Protein AF-M3BTU7-F1 (afdb_monomer)

pLDDT: mean 93.16, std 9.3, range [49.34, 98.56]

Secondary structure (DSSP, 8-state):
-PPPTT--EEEE-EEES-HHHHHHHHHHS---TTSTT--HHHHHHHHHHHHHHH-SSEEEE---HHHHHHHHHHHHHHHHHTTSSSS-S---TTS-EEEETTTTEEEE-

Structure (mmCIF, N/CA/C/O backbone):
data_AF-M3BTU7-F1
#
_entry.id   AF-M3BTU7-F1
#
loop_
_atom_site.group_PDB
_atom_site.id
_atom_site.type_symbol
_atom_site.label_atom_id
_atom_site.label_alt_id
_atom_site.label_comp_id
_atom_site.label_asym_id
_atom_site.label_entity_id
_atom_site.label_seq_id
_atom_site.pdbx_PDB_ins_code
_atom_site.Cartn_x
_atom_site.Cartn_y
_atom_site.Cartn_z
_atom_site.occupancy
_atom_site.B_iso_or_equiv
_atom_site.auth_seq_id
_atom_site.auth_comp_id
_atom_site.auth_asym_id
_atom_site.auth_atom_id
_atom_site.pdbx_PDB_model_num
ATOM 1 N N . MET A 1 1 ? 18.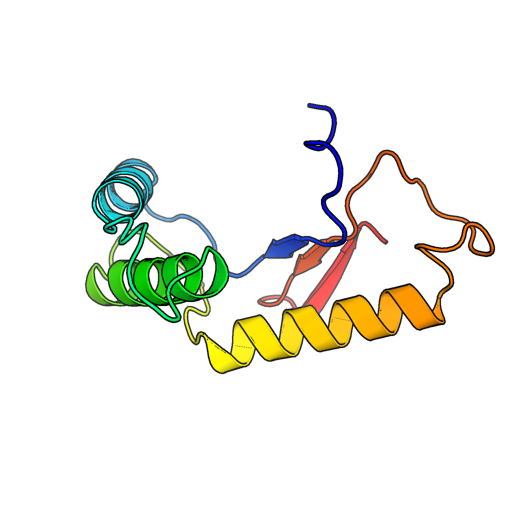481 1.114 4.951 1.00 49.34 1 MET A N 1
ATOM 2 C CA . MET A 1 1 ? 17.814 -0.165 5.279 1.00 49.34 1 MET A CA 1
ATOM 3 C C . MET A 1 1 ? 17.785 -1.006 4.019 1.00 49.34 1 MET A C 1
ATOM 5 O O . MET A 1 1 ? 17.234 -0.538 3.031 1.00 49.34 1 MET A O 1
ATOM 9 N N . ALA A 1 2 ? 18.411 -2.182 4.031 1.00 54.38 2 ALA A N 1
ATOM 10 C CA . ALA A 1 2 ? 18.229 -3.154 2.955 1.00 54.38 2 ALA A CA 1
ATOM 11 C C . ALA A 1 2 ? 16.772 -3.667 2.973 1.00 54.38 2 ALA A C 1
ATOM 13 O O . ALA A 1 2 ? 16.175 -3.710 4.055 1.00 54.38 2 ALA A O 1
ATOM 14 N N . PRO A 1 3 ? 16.172 -4.019 1.824 1.00 56.28 3 PRO A N 1
ATOM 15 C CA . PRO A 1 3 ? 14.855 -4.649 1.796 1.00 56.28 3 PRO A CA 1
ATOM 16 C C . PRO A 1 3 ? 14.848 -5.917 2.661 1.00 56.28 3 PRO A C 1
ATOM 18 O O . PRO A 1 3 ? 15.813 -6.680 2.640 1.00 56.28 3 PRO A O 1
ATOM 21 N N . THR A 1 4 ? 13.767 -6.177 3.403 1.00 56.50 4 THR A N 1
ATOM 22 C CA . THR A 1 4 ? 13.542 -7.515 3.973 1.00 56.50 4 THR A CA 1
ATOM 23 C C . THR A 1 4 ? 13.515 -8.519 2.825 1.00 56.50 4 THR A C 1
ATOM 25 O O . THR A 1 4 ? 12.883 -8.249 1.801 1.00 56.50 4 THR A O 1
ATOM 28 N N . ALA A 1 5 ? 14.230 -9.636 2.966 1.00 54.94 5 ALA A N 1
ATOM 29 C CA . ALA A 1 5 ? 14.402 -10.612 1.896 1.00 54.94 5 ALA A CA 1
ATOM 30 C C . ALA A 1 5 ? 13.044 -10.977 1.252 1.00 54.94 5 ALA A C 1
ATOM 32 O O . ALA A 1 5 ? 12.123 -11.398 1.946 1.00 54.94 5 ALA A O 1
ATOM 33 N N . MET A 1 6 ? 12.943 -10.798 -0.073 1.00 77.50 6 MET A N 1
ATOM 34 C CA . MET A 1 6 ? 11.818 -11.180 -0.953 1.00 77.50 6 MET A CA 1
ATOM 35 C C . MET A 1 6 ? 10.583 -10.257 -1.069 1.00 77.50 6 MET A C 1
ATOM 37 O O . MET A 1 6 ? 9.501 -10.729 -1.416 1.00 77.50 6 MET A O 1
ATOM 41 N N . VAL A 1 7 ? 10.699 -8.938 -0.874 1.00 89.38 7 VAL A N 1
ATOM 42 C CA . VAL A 1 7 ? 9.612 -8.021 -1.297 1.00 89.38 7 VAL A CA 1
ATOM 43 C C . VAL A 1 7 ? 9.644 -7.820 -2.819 1.00 89.38 7 VAL A C 1
ATOM 45 O O . VAL A 1 7 ? 10.578 -7.210 -3.334 1.00 89.38 7 VAL A O 1
ATOM 48 N N . LEU A 1 8 ? 8.613 -8.288 -3.534 1.00 92.69 8 LEU A N 1
ATOM 49 C CA . LEU A 1 8 ? 8.505 -8.125 -4.995 1.00 92.69 8 LEU A CA 1
ATOM 50 C C . LEU A 1 8 ? 8.192 -6.680 -5.404 1.00 92.69 8 LEU A C 1
ATOM 52 O O . LEU A 1 8 ? 8.868 -6.108 -6.258 1.00 92.69 8 LEU A O 1
ATOM 56 N N . VAL A 1 9 ? 7.163 -6.095 -4.788 1.00 95.75 9 VAL A N 1
ATOM 57 C CA . VAL A 1 9 ? 6.704 -4.726 -5.046 1.00 95.75 9 VAL A CA 1
ATOM 58 C C . VAL A 1 9 ? 6.206 -4.071 -3.759 1.00 95.75 9 VAL A C 1
ATOM 60 O O . VAL A 1 9 ? 5.869 -4.748 -2.786 1.00 95.75 9 VAL A O 1
ATOM 63 N N . ARG A 1 10 ? 6.117 -2.744 -3.768 1.00 97.00 10 ARG A N 1
ATOM 64 C CA . ARG A 1 10 ? 5.518 -1.918 -2.722 1.00 97.00 10 ARG A CA 1
ATOM 65 C C . ARG A 1 10 ? 4.424 -1.052 -3.331 1.00 97.00 10 ARG A C 1
ATOM 67 O O . ARG A 1 10 ? 4.656 -0.394 -4.339 1.00 97.00 10 ARG A O 1
ATOM 74 N N . ILE A 1 11 ? 3.271 -1.000 -2.675 1.00 97.94 11 ILE A N 1
ATOM 75 C CA . ILE A 1 11 ? 2.167 -0.114 -3.050 1.00 97.94 11 ILE A CA 1
ATOM 76 C C . ILE A 1 11 ? 1.990 0.923 -1.944 1.00 97.94 11 ILE A C 1
ATOM 78 O O . ILE A 1 11 ? 1.810 0.566 -0.779 1.00 97.94 11 ILE A O 1
ATOM 82 N N . ILE A 1 12 ? 2.073 2.205 -2.289 1.00 98.06 12 ILE A N 1
ATOM 83 C CA . ILE A 1 12 ? 1.701 3.293 -1.381 1.00 98.06 12 ILE A CA 1
ATOM 84 C C . ILE A 1 12 ? 0.195 3.467 -1.484 1.00 98.06 12 ILE A C 1
ATOM 86 O O . ILE A 1 12 ? -0.308 3.782 -2.559 1.00 98.06 12 ILE A O 1
ATOM 90 N N . VAL A 1 13 ? -0.494 3.276 -0.359 1.00 97.62 13 VAL A N 1
ATOM 91 C CA . VAL A 1 13 ? -1.962 3.327 -0.271 1.00 97.62 13 VAL A CA 1
ATOM 92 C C . VAL A 1 13 ? -2.486 4.545 0.489 1.00 97.62 13 VAL A C 1
ATOM 94 O O . VAL A 1 13 ? -3.673 4.842 0.461 1.00 97.62 13 VAL A O 1
ATOM 97 N N . GLY A 1 14 ? -1.615 5.277 1.186 1.00 96.44 14 GLY A N 1
ATOM 98 C CA . GLY A 1 14 ? -2.037 6.384 2.033 1.00 96.44 14 GLY A CA 1
ATOM 99 C C . GLY A 1 14 ? -0.884 7.162 2.645 1.00 96.44 14 GLY A C 1
ATOM 100 O O . GLY A 1 14 ? 0.232 6.657 2.777 1.00 96.44 14 GLY A O 1
ATOM 101 N N . LYS A 1 15 ? -1.170 8.400 3.048 1.00 96.88 15 LYS A N 1
ATOM 102 C CA . LYS A 1 15 ? -0.294 9.205 3.904 1.00 96.88 15 LYS A CA 1
ATOM 103 C C . LYS A 1 15 ? -0.699 9.015 5.365 1.00 96.88 15 LYS A C 1
ATOM 105 O O . LYS A 1 15 ? -1.882 8.954 5.696 1.00 96.88 15 LY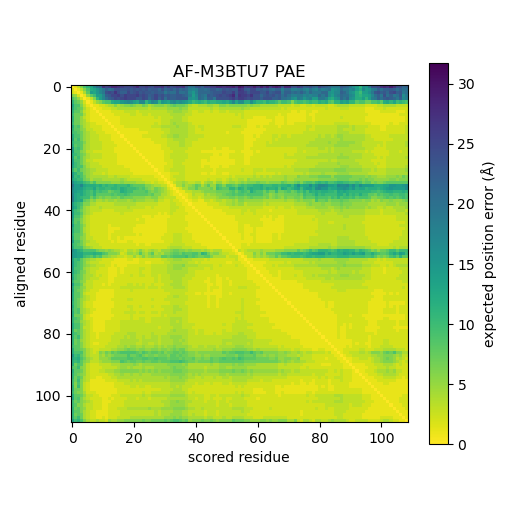S A O 1
ATOM 110 N N . VAL A 1 16 ? 0.288 8.942 6.250 1.00 97.31 16 VAL A N 1
ATOM 111 C CA . VAL A 1 16 ? 0.051 8.812 7.692 1.00 97.31 16 VAL A CA 1
ATOM 112 C C . VAL A 1 16 ? -0.248 10.191 8.269 1.00 97.31 16 VAL A C 1
ATOM 114 O O . VAL A 1 16 ? 0.603 11.073 8.206 1.00 97.31 16 VAL A O 1
ATOM 117 N N . ALA A 1 17 ? -1.436 10.368 8.847 1.00 97.62 17 ALA A N 1
ATOM 118 C CA . ALA A 1 17 ? -1.802 11.598 9.553 1.00 97.62 17 ALA A CA 1
ATOM 119 C C . ALA A 1 17 ? -1.465 11.519 11.048 1.00 97.62 17 ALA A C 1
ATOM 121 O O . ALA A 1 17 ? -1.097 12.517 11.662 1.00 97.62 17 ALA A O 1
ATOM 122 N N . ASN A 1 18 ? -1.564 10.327 11.648 1.00 97.94 18 ASN A N 1
ATOM 123 C CA . ASN A 1 18 ? -1.239 10.112 13.054 1.00 97.94 18 ASN A CA 1
ATOM 124 C C . ASN A 1 18 ? -0.576 8.744 13.266 1.00 97.94 18 ASN A C 1
ATOM 126 O O . ASN A 1 18 ? -1.243 7.708 13.311 1.00 97.94 18 ASN A O 1
ATOM 130 N N . ALA A 1 19 ? 0.748 8.749 13.439 1.00 97.31 19 ALA A N 1
ATOM 131 C CA . ALA A 1 19 ? 1.544 7.530 13.583 1.00 97.31 19 ALA A CA 1
ATOM 132 C C . ALA A 1 19 ? 1.190 6.721 14.842 1.00 97.31 19 ALA A C 1
ATOM 134 O O . ALA A 1 19 ? 1.168 5.492 14.798 1.00 97.31 19 ALA A O 1
ATOM 135 N N . THR A 1 20 ? 0.864 7.381 15.956 1.00 97.31 20 THR A N 1
ATOM 136 C CA . THR A 1 20 ? 0.466 6.701 17.200 1.00 97.31 20 THR A CA 1
ATOM 137 C C . THR A 1 20 ? -0.833 5.923 17.008 1.00 97.31 20 THR A C 1
ATOM 139 O O . THR A 1 20 ? -0.917 4.756 17.389 1.00 97.31 20 THR A O 1
ATOM 142 N N . ARG A 1 21 ? -1.831 6.533 16.359 1.00 96.75 21 ARG A N 1
ATOM 143 C CA . ARG A 1 21 ? -3.114 5.882 16.049 1.00 96.75 21 ARG A CA 1
ATOM 144 C C . ARG A 1 21 ? -2.966 4.769 15.022 1.00 96.75 21 ARG A C 1
ATOM 146 O O . ARG A 1 21 ? -3.563 3.711 15.209 1.00 96.75 21 ARG A O 1
ATOM 153 N N . LEU A 1 22 ? -2.152 4.982 13.987 1.00 97.75 22 LEU A N 1
ATOM 154 C CA . LEU A 1 22 ? -1.806 3.945 13.014 1.00 97.75 22 LEU A CA 1
ATOM 155 C C . LEU A 1 22 ? -1.223 2.724 13.732 1.00 97.75 22 LEU A C 1
ATOM 157 O O . LEU A 1 22 ? -1.762 1.627 13.626 1.00 97.75 22 LEU A O 1
ATOM 161 N N . ASN A 1 23 ? -0.178 2.932 14.534 1.00 97.62 23 ASN A N 1
ATOM 162 C CA . ASN A 1 23 ? 0.487 1.863 15.272 1.00 97.62 23 ASN A CA 1
ATOM 163 C C . ASN A 1 23 ? -0.458 1.150 16.241 1.00 97.62 23 ASN A C 1
ATOM 165 O O . ASN A 1 23 ? -0.452 -0.075 16.303 1.00 97.62 23 ASN A O 1
ATOM 169 N N . SER A 1 24 ? -1.278 1.898 16.983 1.00 97.44 24 SER A N 1
ATOM 170 C CA . SER A 1 24 ? -2.269 1.325 17.897 1.00 97.44 24 SER A CA 1
ATOM 171 C C . SER A 1 24 ? -3.294 0.459 17.156 1.00 97.44 24 SER A C 1
ATOM 173 O O . SER A 1 24 ? -3.568 -0.659 17.591 1.00 97.44 24 SER A O 1
ATOM 175 N N . THR A 1 25 ? -3.796 0.922 16.008 1.00 97.50 25 THR A N 1
ATOM 176 C CA . THR A 1 25 ? -4.788 0.193 15.201 1.00 97.50 25 THR A CA 1
ATOM 177 C C . THR A 1 25 ? -4.191 -1.082 14.604 1.00 97.50 25 THR A C 1
ATOM 179 O O . THR A 1 25 ? -4.760 -2.162 14.761 1.00 97.50 25 THR A O 1
ATOM 182 N N . LEU A 1 26 ? -3.003 -0.991 13.995 1.00 96.75 26 LEU A N 1
ATOM 183 C CA . LEU A 1 26 ? -2.320 -2.148 13.407 1.00 96.75 26 LEU A CA 1
ATOM 184 C C . LEU A 1 26 ? -1.981 -3.205 14.465 1.00 96.75 26 LEU A C 1
ATOM 186 O O . LEU A 1 26 ? -2.241 -4.385 14.259 1.00 96.75 26 LEU A O 1
ATOM 190 N N . ARG A 1 27 ? -1.463 -2.793 15.630 1.00 97.19 27 ARG A N 1
ATOM 191 C CA . ARG A 1 27 ? -1.136 -3.716 16.734 1.00 97.19 27 ARG A CA 1
ATOM 192 C C . ARG A 1 27 ? -2.365 -4.388 17.338 1.00 97.19 27 ARG A C 1
ATOM 194 O O . ARG A 1 27 ? -2.250 -5.496 17.845 1.00 97.19 27 ARG A O 1
ATOM 201 N N . SER A 1 28 ? -3.515 -3.720 17.289 1.00 96.56 28 SER A N 1
ATOM 202 C CA . SER A 1 28 ? -4.776 -4.261 17.802 1.00 96.56 28 SER A CA 1
ATOM 203 C C . SER A 1 28 ? -5.501 -5.148 16.785 1.00 96.56 28 SER A C 1
ATOM 205 O O . SER A 1 28 ? -6.488 -5.784 17.143 1.00 96.56 28 SER A O 1
ATOM 207 N N . THR A 1 29 ? -5.041 -5.203 15.527 1.00 96.69 29 THR A N 1
ATOM 208 C CA . THR A 1 29 ? -5.653 -6.041 14.487 1.00 96.69 29 THR A CA 1
ATOM 209 C C . THR A 1 29 ? -5.319 -7.517 14.750 1.00 96.69 29 THR A C 1
ATOM 211 O O . THR A 1 29 ? -4.142 -7.888 14.678 1.00 96.69 29 THR A O 1
ATOM 214 N N . PRO A 1 30 ? -6.310 -8.384 15.042 1.00 94.00 30 PRO A N 1
ATOM 215 C CA . PRO A 1 30 ? -6.039 -9.742 15.505 1.00 94.00 30 PRO A CA 1
ATOM 216 C C . PRO A 1 30 ? -5.342 -10.626 14.466 1.00 94.00 30 PRO A C 1
ATOM 218 O O . PRO A 1 30 ? -5.755 -10.707 13.308 1.00 94.00 30 PRO A O 1
ATOM 221 N N . ILE A 1 31 ? -4.338 -11.378 14.917 1.00 94.06 31 ILE A N 1
ATOM 222 C CA . ILE A 1 31 ? -3.752 -12.498 14.175 1.00 94.06 31 ILE A CA 1
ATOM 223 C C . ILE A 1 31 ? -4.561 -13.752 14.512 1.00 94.06 31 ILE A C 1
ATOM 225 O O . ILE A 1 31 ? -4.498 -14.250 15.633 1.00 94.06 31 ILE A O 1
ATOM 229 N N . LYS A 1 32 ? -5.331 -14.267 13.550 1.00 90.75 32 LYS A N 1
ATOM 230 C CA . LYS A 1 32 ? -6.218 -15.433 13.732 1.00 90.75 32 LYS A CA 1
ATOM 231 C C . LYS A 1 32 ? -5.546 -16.714 13.221 1.00 90.75 32 LYS A C 1
ATOM 233 O O . LYS A 1 32 ? -6.115 -17.465 12.431 1.00 90.75 32 LYS A O 1
ATOM 238 N N . GLY A 1 33 ? -4.294 -16.924 13.632 1.00 84.19 33 GLY A N 1
ATOM 239 C CA . GLY A 1 33 ? -3.499 -18.080 13.218 1.00 84.19 33 GLY A CA 1
ATOM 240 C C . GLY A 1 33 ? -4.217 -19.401 13.513 1.00 84.19 33 GLY A C 1
ATOM 241 O O . GLY A 1 33 ? -4.839 -19.552 14.560 1.00 84.19 33 GLY A O 1
ATOM 242 N N . GLY A 1 34 ? -4.151 -20.347 12.574 1.00 83.44 34 GLY A N 1
ATOM 243 C CA . GLY A 1 34 ? -4.781 -21.666 12.705 1.00 83.44 34 GLY A CA 1
ATOM 244 C C . GLY A 1 34 ? -6.255 -21.735 12.288 1.00 83.44 34 GLY A C 1
ATOM 245 O O . GLY A 1 34 ? -6.793 -22.835 12.200 1.00 83.44 34 GLY A O 1
ATOM 246 N N . GLN A 1 35 ? -6.908 -20.609 11.976 1.00 88.81 35 GLN A N 1
ATOM 247 C CA . GLN A 1 35 ? -8.242 -20.644 11.375 1.00 88.81 35 GLN A CA 1
ATOM 248 C C . GLN A 1 35 ? -8.160 -20.964 9.872 1.00 88.81 35 GLN A C 1
ATOM 250 O O . GLN A 1 35 ? -7.402 -20.301 9.155 1.00 88.81 35 GLN A O 1
ATOM 255 N N . PRO A 1 36 ? -8.941 -21.939 9.364 1.00 90.19 36 PRO A N 1
ATOM 256 C CA . PRO A 1 36 ? -8.993 -22.234 7.937 1.00 90.19 36 PRO A CA 1
ATOM 257 C C . PRO A 1 36 ? -9.300 -20.981 7.108 1.00 90.19 36 PRO A C 1
ATOM 259 O O . PRO A 1 36 ? -10.230 -20.236 7.406 1.00 90.19 36 PRO A O 1
ATOM 262 N N . GLY A 1 37 ? -8.501 -20.743 6.068 1.00 85.12 37 GLY A N 1
ATOM 263 C CA . GLY A 1 37 ? -8.663 -19.594 5.170 1.00 85.12 37 GLY A CA 1
ATOM 264 C C . GLY A 1 37 ? -8.069 -18.275 5.674 1.00 85.12 37 GLY A C 1
ATOM 265 O O . GLY A 1 37 ? -7.987 -17.326 4.894 1.00 85.12 37 GLY A O 1
ATOM 266 N N . TRP A 1 38 ? -7.596 -18.195 6.922 1.00 92.38 38 TRP A N 1
ATOM 267 C CA . TRP A 1 38 ? -6.880 -17.015 7.404 1.00 92.38 38 TRP A CA 1
ATOM 268 C C . TRP A 1 38 ? -5.404 -17.056 6.992 1.00 92.38 38 TRP A C 1
ATOM 270 O O . TRP A 1 38 ? -4.714 -18.062 7.157 1.00 92.38 38 TRP A O 1
ATOM 280 N N . ASN A 1 39 ? -4.902 -15.942 6.465 1.00 92.75 39 ASN A N 1
ATOM 281 C CA . ASN A 1 39 ? -3.496 -15.750 6.119 1.00 92.75 39 ASN A CA 1
ATOM 282 C C . ASN A 1 39 ? -3.122 -14.257 6.213 1.00 92.75 39 ASN A C 1
ATOM 284 O O . ASN A 1 39 ? -3.938 -13.413 6.588 1.00 92.75 39 ASN A O 1
ATOM 288 N N . CYS A 1 40 ? -1.887 -13.913 5.843 1.00 90.50 40 CYS A N 1
ATOM 289 C CA . CYS A 1 40 ? -1.407 -12.530 5.862 1.00 90.50 40 CYS A CA 1
ATOM 290 C C . CYS A 1 40 ? -2.211 -11.583 4.953 1.00 90.50 40 CYS A C 1
ATOM 292 O O . CYS A 1 40 ? -2.359 -10.412 5.286 1.00 90.50 40 CYS A O 1
ATOM 294 N N . VAL A 1 41 ? -2.772 -12.076 3.846 1.00 93.38 41 VAL A N 1
ATOM 295 C CA . VAL A 1 41 ? -3.612 -11.289 2.930 1.00 93.38 41 VAL A CA 1
ATOM 296 C C . VAL A 1 41 ? -4.912 -10.884 3.626 1.00 93.38 41 VAL A C 1
ATOM 298 O O . VAL A 1 41 ? -5.308 -9.721 3.569 1.00 93.38 41 VAL A O 1
ATOM 301 N N . VAL A 1 42 ? -5.536 -11.819 4.347 1.00 94.31 42 VAL A N 1
ATOM 302 C CA . VAL A 1 42 ? -6.730 -11.536 5.159 1.00 94.31 42 VAL A CA 1
ATOM 303 C C . VAL A 1 42 ? -6.405 -10.559 6.289 1.00 94.31 42 VAL A C 1
ATOM 305 O O . VAL A 1 42 ? -7.185 -9.646 6.539 1.00 94.31 42 VAL A O 1
ATOM 308 N N . TRP A 1 43 ? -5.238 -10.680 6.931 1.00 96.19 43 TRP A N 1
ATOM 309 C CA . TRP A 1 43 ? -4.825 -9.713 7.953 1.00 96.19 43 TRP A CA 1
ATOM 310 C C . TRP A 1 43 ? -4.684 -8.291 7.397 1.00 96.19 43 TRP A C 1
ATOM 312 O O . TRP A 1 43 ? -5.140 -7.349 8.035 1.00 96.19 43 TRP A O 1
ATOM 322 N N . VAL A 1 44 ? -4.094 -8.120 6.206 1.00 96.19 44 VAL A N 1
ATOM 323 C CA . VAL A 1 44 ? -3.968 -6.791 5.578 1.00 96.19 44 VAL A CA 1
ATOM 324 C C . VAL A 1 44 ? -5.344 -6.191 5.297 1.00 96.19 44 VAL A C 1
ATOM 326 O O . VAL A 1 44 ? -5.555 -5.014 5.585 1.00 96.19 44 VAL A O 1
ATOM 329 N N . LYS A 1 45 ? -6.291 -6.994 4.796 1.00 96.75 45 LYS A N 1
ATOM 330 C CA . LYS A 1 45 ? -7.684 -6.570 4.622 1.00 96.75 45 LYS A CA 1
ATOM 331 C C . LYS A 1 45 ? -8.291 -6.089 5.949 1.00 96.75 45 LYS A C 1
ATOM 333 O O . LYS A 1 45 ? -8.750 -4.952 6.019 1.00 96.75 45 LYS A O 1
ATOM 338 N N . ASP A 1 46 ? -8.240 -6.916 6.997 1.00 96.56 46 ASP A N 1
ATOM 339 C CA . ASP A 1 46 ? -8.783 -6.585 8.325 1.00 96.56 46 ASP A CA 1
ATOM 340 C C . ASP A 1 46 ? -8.131 -5.302 8.894 1.00 96.56 46 ASP A C 1
ATOM 342 O O . ASP A 1 46 ? -8.808 -4.457 9.484 1.00 96.56 46 ASP A O 1
ATOM 346 N N . ALA A 1 47 ? -6.822 -5.120 8.685 1.00 97.38 47 ALA A N 1
ATOM 347 C CA . ALA A 1 47 ? -6.074 -3.948 9.137 1.00 97.38 47 ALA A CA 1
ATOM 348 C C . ALA A 1 47 ? -6.502 -2.659 8.417 1.00 97.38 47 ALA A C 1
ATOM 350 O O . ALA A 1 47 ? -6.639 -1.613 9.054 1.00 97.38 47 ALA A O 1
ATOM 351 N N . LEU A 1 48 ? -6.728 -2.720 7.102 1.00 97.50 48 LEU A N 1
ATOM 352 C CA . LEU A 1 48 ? -7.212 -1.584 6.312 1.00 97.50 48 LEU A CA 1
ATOM 353 C C . LEU A 1 48 ? -8.631 -1.185 6.725 1.00 97.50 48 LEU A C 1
ATOM 355 O O . LEU A 1 48 ? -8.886 -0.004 6.955 1.00 97.50 48 LEU A O 1
ATOM 359 N N . GLU A 1 49 ? -9.521 -2.160 6.923 1.00 97.19 49 GLU A N 1
ATOM 360 C CA . GLU A 1 49 ? -10.874 -1.910 7.433 1.00 97.19 49 GLU A CA 1
ATOM 361 C C . GLU A 1 49 ? -10.854 -1.288 8.839 1.00 97.19 49 GLU A C 1
ATOM 363 O O . GLU A 1 49 ? -11.658 -0.406 9.149 1.00 97.19 49 GLU A O 1
ATOM 368 N N . ALA A 1 50 ? -9.937 -1.723 9.709 1.00 97.25 50 ALA A N 1
ATOM 369 C CA . ALA A 1 50 ? -9.774 -1.145 11.041 1.00 97.25 50 ALA A CA 1
ATOM 370 C C . ALA A 1 50 ? -9.258 0.304 10.987 1.00 97.25 50 ALA A C 1
ATOM 372 O O . ALA A 1 50 ? -9.705 1.149 11.767 1.00 97.25 50 ALA A O 1
ATOM 373 N N . LEU A 1 51 ? -8.340 0.609 10.065 1.00 97.06 51 LEU A N 1
ATOM 374 C CA . LEU A 1 51 ? -7.824 1.965 9.860 1.00 97.06 51 LEU A CA 1
ATOM 375 C C . LEU A 1 51 ? -8.883 2.910 9.298 1.00 97.06 51 LEU A C 1
ATOM 377 O O . LEU A 1 51 ? -8.976 4.044 9.772 1.00 97.06 51 LEU A O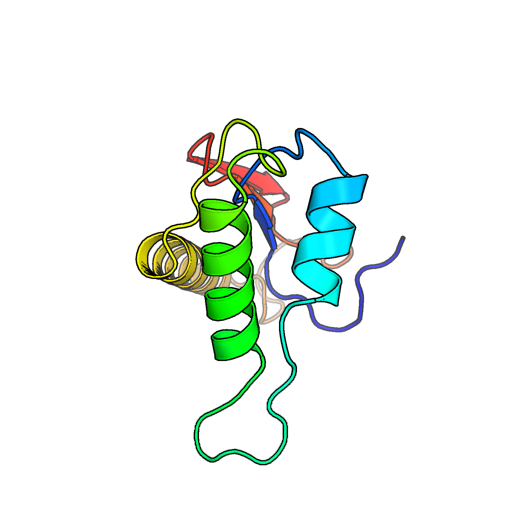 1
ATOM 381 N N . GLU A 1 52 ? -9.704 2.428 8.368 1.00 95.81 52 GLU A N 1
ATOM 382 C CA . GLU A 1 52 ? -10.849 3.169 7.839 1.00 95.81 52 GLU A CA 1
ATOM 383 C C . GLU A 1 52 ? -11.829 3.522 8.964 1.00 95.81 52 GLU A C 1
ATOM 385 O O . GLU A 1 52 ? -12.147 4.689 9.185 1.00 95.81 52 GLU A O 1
ATOM 390 N N . LYS A 1 53 ? -12.210 2.531 9.783 1.00 94.94 53 LYS A N 1
ATOM 391 C CA . LYS A 1 53 ? -13.094 2.737 10.944 1.00 94.94 53 LYS A CA 1
ATOM 392 C C . LYS A 1 53 ? -12.506 3.690 11.989 1.00 94.94 53 LYS A C 1
ATOM 394 O O . LYS A 1 53 ? -13.258 4.385 12.667 1.00 94.94 53 LYS A O 1
ATOM 399 N N . ASN A 1 54 ? -11.179 3.734 12.150 1.00 91.31 54 ASN A N 1
ATOM 400 C CA . ASN A 1 54 ? -10.529 4.682 13.060 1.00 91.31 54 ASN A CA 1
ATOM 401 C C . ASN A 1 54 ? -10.695 6.139 12.592 1.00 91.31 54 ASN A C 1
ATOM 403 O O . ASN A 1 54 ? -10.755 7.042 13.431 1.00 91.31 54 ASN A O 1
ATOM 407 N N . GLY A 1 55 ? -10.703 6.371 11.274 1.00 88.62 55 GLY A N 1
ATOM 408 C CA . GLY A 1 55 ? -10.937 7.668 10.624 1.00 88.62 55 GLY A CA 1
ATOM 409 C C . GLY A 1 55 ? -9.926 8.780 10.940 1.00 88.62 55 GLY A C 1
ATOM 410 O O . GLY A 1 55 ? -10.112 9.916 10.517 1.00 88.62 55 GLY A O 1
ATOM 411 N N . ARG A 1 56 ? -8.881 8.508 11.737 1.00 91.00 56 ARG A N 1
ATOM 412 C CA . ARG A 1 56 ? -7.929 9.528 12.233 1.00 91.00 56 ARG A CA 1
ATOM 413 C C . ARG A 1 56 ? -6.461 9.111 12.150 1.00 91.00 56 ARG A C 1
ATOM 415 O O . ARG A 1 56 ? -5.589 9.862 12.583 1.00 91.00 56 ARG A O 1
ATOM 422 N N . ALA A 1 57 ? -6.178 7.906 11.662 1.00 95.62 57 ALA A N 1
ATOM 423 C CA . ALA A 1 57 ? -4.814 7.406 11.501 1.00 95.62 57 ALA A CA 1
ATOM 424 C C . ALA A 1 57 ? -4.193 7.833 10.160 1.00 95.62 57 ALA A C 1
ATOM 426 O O . ALA A 1 57 ? -2.998 8.139 10.093 1.00 95.62 57 ALA A O 1
ATOM 427 N N . LEU A 1 58 ? -5.009 7.876 9.107 1.00 97.00 58 LEU A N 1
ATOM 428 C CA . LEU A 1 58 ? -4.602 8.173 7.737 1.00 97.00 58 LEU A CA 1
ATOM 429 C C . LEU A 1 58 ? -5.103 9.559 7.309 1.00 97.00 58 LEU A C 1
ATOM 431 O O . LEU A 1 58 ? -6.128 10.030 7.794 1.00 97.00 58 LEU A O 1
ATOM 435 N N . GLY A 1 59 ? -4.339 10.215 6.434 1.00 96.06 59 GLY A N 1
ATOM 436 C CA . GLY A 1 59 ? -4.764 11.405 5.695 1.00 96.06 59 GLY A CA 1
ATOM 437 C C . GLY A 1 59 ? -5.337 10.990 4.340 1.00 96.06 59 GLY A C 1
ATOM 438 O O . GLY A 1 59 ? -6.136 10.058 4.265 1.00 96.06 59 GLY A O 1
ATOM 439 N N . THR A 1 60 ? -4.869 11.614 3.253 1.00 96.00 60 THR A N 1
ATOM 440 C CA . THR A 1 60 ? -5.169 11.151 1.888 1.00 96.00 60 THR A CA 1
ATOM 441 C C . THR A 1 60 ? -4.789 9.681 1.743 1.00 96.00 60 THR A C 1
ATOM 443 O O . THR A 1 60 ? -3.615 9.323 1.882 1.00 96.00 60 THR A O 1
ATOM 446 N N . SER A 1 61 ? -5.782 8.829 1.510 1.00 96.94 61 SER A N 1
ATOM 447 C CA . SER A 1 61 ? -5.610 7.382 1.461 1.00 96.94 61 SER A CA 1
ATOM 448 C C . SER A 1 61 ? -6.709 6.705 0.650 1.00 96.94 61 SER A C 1
ATOM 450 O O . SER A 1 61 ? -7.767 7.280 0.406 1.00 96.94 61 SER A O 1
ATOM 452 N N . ASN A 1 62 ? -6.421 5.485 0.215 1.00 96.25 62 ASN A N 1
ATOM 453 C CA . ASN A 1 62 ? -7.386 4.522 -0.278 1.00 96.25 62 ASN A CA 1
ATOM 454 C C . ASN A 1 62 ? -7.216 3.260 0.574 1.00 96.25 62 ASN A C 1
ATOM 456 O O . ASN A 1 62 ? -6.122 2.703 0.638 1.00 96.25 62 ASN A O 1
ATOM 460 N N . THR A 1 63 ? -8.277 2.863 1.268 1.00 96.69 63 THR A N 1
ATOM 461 C CA . THR A 1 63 ? -8.329 1.694 2.158 1.00 96.69 63 THR A CA 1
ATOM 462 C C . THR A 1 63 ? -9.177 0.562 1.568 1.00 96.69 63 THR A C 1
ATOM 464 O O . THR A 1 63 ? -9.308 -0.490 2.196 1.00 96.69 63 THR A O 1
ATOM 467 N N . ASP A 1 64 ? -9.720 0.736 0.355 1.00 97.00 64 ASP A N 1
ATOM 468 C CA . ASP A 1 64 ? -10.530 -0.274 -0.321 1.00 97.00 64 ASP A CA 1
ATOM 469 C C . ASP A 1 64 ? -9.667 -1.475 -0.714 1.00 97.00 64 ASP A C 1
ATOM 471 O O . ASP A 1 64 ? -8.769 -1.397 -1.560 1.00 97.00 64 ASP A O 1
ATOM 475 N N . TRP A 1 65 ? -9.955 -2.614 -0.089 1.00 96.88 65 TRP A N 1
ATOM 476 C CA . TRP A 1 65 ? -9.151 -3.818 -0.244 1.00 96.88 65 TRP A CA 1
ATOM 477 C C . TRP A 1 65 ? -9.099 -4.318 -1.692 1.00 96.88 65 TRP A C 1
ATOM 479 O O . TRP A 1 65 ? -8.023 -4.686 -2.167 1.00 96.88 65 TRP A O 1
ATOM 489 N N . SER A 1 66 ? -10.233 -4.323 -2.400 1.00 96.94 66 SER A N 1
ATOM 490 C CA . SER A 1 66 ? -10.293 -4.726 -3.811 1.00 96.94 66 SER A CA 1
ATOM 491 C C . SER A 1 66 ? -9.387 -3.857 -4.672 1.00 96.94 66 SER A C 1
ATOM 493 O O . SER A 1 66 ? -8.522 -4.378 -5.370 1.00 96.94 66 SER A O 1
ATOM 495 N N . THR A 1 67 ? -9.503 -2.538 -4.544 1.00 97.50 67 THR A N 1
ATOM 496 C CA . THR A 1 67 ? -8.722 -1.577 -5.324 1.00 97.50 67 THR A CA 1
ATOM 497 C C . THR A 1 67 ? -7.225 -1.731 -5.061 1.00 97.50 67 THR A C 1
ATOM 499 O O . THR A 1 67 ? -6.426 -1.740 -6.002 1.00 97.50 67 THR A O 1
ATOM 502 N N . ILE A 1 68 ? -6.821 -1.882 -3.796 1.00 97.88 68 ILE A N 1
ATOM 503 C CA . ILE A 1 68 ? -5.413 -2.085 -3.424 1.00 97.88 68 ILE A CA 1
ATOM 504 C C . ILE A 1 68 ? -4.886 -3.398 -4.003 1.00 97.88 68 ILE A C 1
ATOM 506 O O . ILE A 1 68 ? -3.799 -3.419 -4.588 1.00 97.88 68 ILE A O 1
ATOM 510 N N . ARG A 1 69 ? -5.644 -4.491 -3.857 1.00 97.00 69 ARG A N 1
ATOM 511 C CA . ARG A 1 69 ? -5.249 -5.811 -4.358 1.00 97.00 69 ARG A CA 1
ATOM 512 C C . ARG A 1 69 ? -5.114 -5.807 -5.875 1.00 97.00 69 ARG A C 1
ATOM 514 O O . ARG A 1 69 ? -4.098 -6.279 -6.380 1.00 97.00 69 ARG A O 1
ATOM 521 N N . ASP A 1 70 ? -6.082 -5.248 -6.586 1.00 97.81 70 ASP A N 1
ATOM 522 C CA . ASP A 1 70 ? -6.071 -5.198 -8.047 1.00 97.81 70 ASP A CA 1
ATOM 523 C C . ASP A 1 70 ? -4.916 -4.331 -8.558 1.00 97.81 70 ASP A C 1
ATOM 525 O O . ASP A 1 70 ? -4.192 -4.741 -9.465 1.00 97.81 70 ASP A O 1
ATOM 529 N N . THR A 1 71 ? -4.654 -3.194 -7.904 1.00 98.00 71 THR A N 1
ATOM 530 C CA . THR A 1 71 ? -3.485 -2.347 -8.196 1.00 98.00 71 THR A CA 1
ATOM 531 C C . THR A 1 71 ? -2.178 -3.116 -7.996 1.00 98.00 71 THR A C 1
ATOM 533 O O . THR A 1 71 ? -1.293 -3.070 -8.851 1.00 98.00 71 THR A O 1
ATOM 536 N N . ALA A 1 72 ? -2.051 -3.851 -6.887 1.00 97.62 72 ALA A N 1
ATOM 537 C CA . ALA A 1 72 ? -0.863 -4.646 -6.596 1.00 97.62 72 ALA A CA 1
ATOM 538 C C . ALA A 1 72 ? -0.642 -5.743 -7.644 1.00 97.62 72 ALA A C 1
ATOM 540 O O . ALA A 1 72 ? 0.466 -5.882 -8.161 1.00 97.62 72 ALA A O 1
ATOM 541 N N . MET A 1 73 ? -1.693 -6.495 -7.985 1.00 98.06 73 MET A N 1
ATOM 542 C CA . MET A 1 73 ? -1.614 -7.569 -8.975 1.00 98.06 73 MET A CA 1
ATOM 543 C C . MET A 1 73 ? -1.292 -7.025 -10.366 1.00 98.06 73 MET A C 1
ATOM 545 O O . MET A 1 73 ? -0.393 -7.545 -11.021 1.00 98.06 73 MET A O 1
ATOM 549 N N . HIS A 1 74 ? -1.949 -5.941 -10.787 1.00 98.19 74 HIS A N 1
ATOM 550 C CA . HIS A 1 74 ? -1.661 -5.282 -12.059 1.00 98.19 74 HIS A CA 1
ATOM 551 C C . HIS A 1 74 ? -0.194 -4.844 -12.150 1.00 98.19 74 HIS A C 1
ATOM 553 O O . HIS A 1 74 ? 0.487 -5.125 -13.137 1.00 98.19 74 HIS A O 1
ATOM 559 N N . TYR A 1 75 ? 0.319 -4.209 -11.095 1.00 98.38 75 TYR A N 1
ATOM 560 C CA . TYR A 1 75 ? 1.702 -3.750 -11.057 1.00 98.38 75 TYR A CA 1
ATOM 561 C C . TYR A 1 75 ? 2.707 -4.912 -11.084 1.00 98.38 75 TYR A C 1
ATOM 563 O O . TYR A 1 75 ? 3.701 -4.853 -11.809 1.00 98.38 75 TYR A O 1
ATOM 571 N N . VAL A 1 76 ? 2.432 -6.003 -10.358 1.00 97.94 76 VAL A N 1
ATOM 572 C CA . VAL A 1 76 ? 3.248 -7.229 -10.399 1.00 97.94 76 VAL A CA 1
ATOM 573 C C . VAL A 1 76 ? 3.291 -7.822 -11.806 1.00 97.94 76 VAL A C 1
ATOM 575 O O . VAL A 1 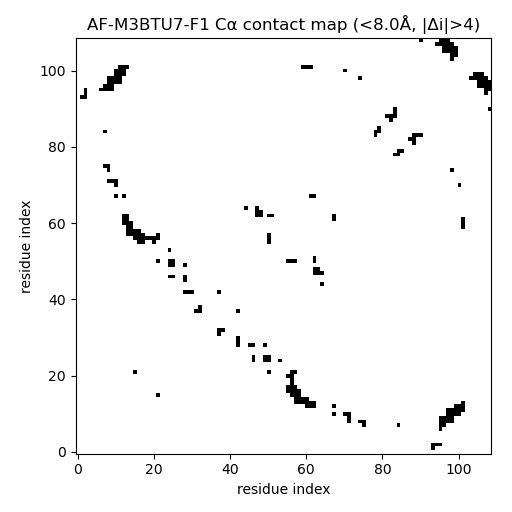76 ? 4.379 -8.159 -12.274 1.00 97.94 76 VAL A O 1
ATOM 578 N N . GLU A 1 77 ? 2.153 -7.933 -12.494 1.00 98.25 77 GLU A N 1
ATOM 579 C CA . GLU A 1 77 ? 2.116 -8.439 -13.873 1.00 98.25 77 GLU A CA 1
ATOM 580 C C . GLU A 1 77 ? 2.904 -7.536 -14.830 1.00 98.25 77 GLU A C 1
ATOM 582 O O . GLU A 1 77 ? 3.691 -8.031 -15.639 1.00 98.25 77 GLU A O 1
ATOM 587 N N . GLY A 1 78 ? 2.809 -6.213 -14.668 1.00 97.75 78 GLY A N 1
ATOM 588 C CA . GLY A 1 78 ? 3.648 -5.266 -15.404 1.00 97.75 78 GLY A CA 1
ATOM 589 C C . GLY A 1 78 ? 5.146 -5.506 -15.180 1.00 97.75 78 GLY A C 1
ATOM 590 O O . GLY A 1 78 ? 5.921 -5.560 -16.135 1.00 97.75 78 GLY A O 1
ATOM 591 N N . LYS A 1 79 ? 5.571 -5.730 -13.930 1.00 97.50 79 LYS A N 1
ATOM 592 C CA . LYS A 1 79 ? 6.979 -6.023 -13.603 1.00 97.50 79 LYS A CA 1
ATOM 593 C C . LYS A 1 79 ? 7.462 -7.379 -14.101 1.00 97.50 79 LYS A C 1
ATOM 595 O O . LYS A 1 79 ? 8.629 -7.492 -14.482 1.00 97.50 79 LYS A O 1
ATOM 600 N N . LYS A 1 80 ? 6.586 -8.382 -14.165 1.00 96.94 80 LYS A N 1
ATOM 601 C CA . LYS A 1 80 ? 6.888 -9.658 -14.829 1.00 96.94 80 LYS A CA 1
ATOM 602 C C . LYS A 1 80 ? 7.130 -9.457 -16.322 1.00 96.94 80 LYS A C 1
ATOM 604 O O . LYS A 1 80 ? 8.154 -9.912 -16.819 1.00 96.94 80 LYS A O 1
ATOM 609 N N . ALA A 1 81 ? 6.243 -8.735 -17.010 1.00 97.56 81 ALA A N 1
ATOM 610 C CA . ALA A 1 81 ? 6.380 -8.448 -18.440 1.00 97.56 81 ALA A CA 1
ATOM 611 C C . ALA A 1 81 ? 7.648 -7.638 -18.763 1.00 97.56 81 ALA A C 1
ATOM 613 O O . ALA A 1 81 ? 8.238 -7.802 -19.824 1.00 97.56 81 ALA A O 1
ATOM 614 N N . GLN A 1 82 ? 8.098 -6.798 -17.829 1.00 96.69 82 GLN A N 1
ATOM 615 C CA . GLN A 1 82 ? 9.354 -6.057 -17.941 1.00 96.69 82 GLN A CA 1
ATOM 616 C C . GLN A 1 82 ? 10.601 -6.883 -17.584 1.00 96.69 82 GLN A C 1
ATOM 618 O O . GLN A 1 82 ? 11.695 -6.328 -17.594 1.00 96.69 82 GLN A O 1
ATOM 62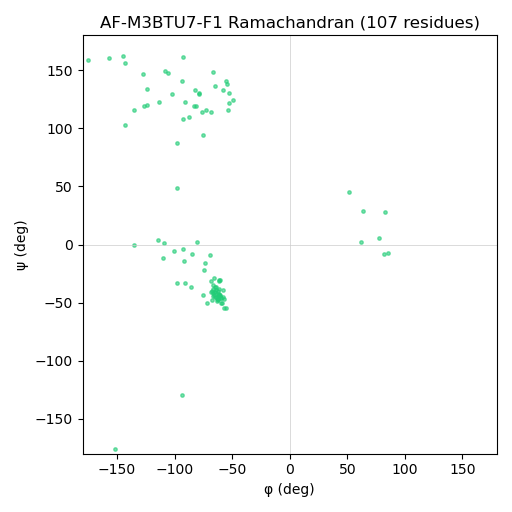3 N N . HIS A 1 83 ? 10.472 -8.174 -17.257 1.00 95.88 83 HIS A N 1
ATOM 624 C CA . HIS A 1 83 ? 11.594 -9.039 -16.874 1.00 95.88 83 HIS A CA 1
ATOM 625 C C . HIS A 1 83 ? 12.315 -8.626 -15.579 1.00 95.88 83 HIS A C 1
ATOM 627 O O . HIS A 1 83 ? 13.507 -8.879 -15.389 1.00 95.88 83 HIS A O 1
ATOM 633 N N . ARG A 1 84 ? 11.600 -7.989 -14.640 1.00 94.75 84 ARG A N 1
ATOM 634 C CA . ARG A 1 84 ? 12.201 -7.573 -13.362 1.00 94.75 84 ARG A CA 1
ATOM 635 C C . ARG A 1 84 ? 12.638 -8.758 -12.502 1.00 94.75 84 ARG A C 1
ATOM 637 O O . ARG A 1 84 ? 13.633 -8.668 -11.790 1.00 94.75 84 ARG A O 1
ATOM 644 N N . PHE A 1 85 ? 11.870 -9.843 -12.525 1.00 92.25 85 PHE A N 1
ATOM 645 C CA . PHE A 1 85 ? 12.018 -10.942 -11.566 1.00 92.25 85 PHE A CA 1
ATOM 646 C C . PHE A 1 85 ? 12.783 -12.156 -12.110 1.00 92.25 85 PHE A C 1
ATOM 648 O O . PHE A 1 85 ? 13.036 -13.084 -11.350 1.00 92.25 85 PHE A O 1
ATOM 655 N N . ASP A 1 86 ? 13.141 -12.173 -13.398 1.00 91.25 86 ASP A N 1
ATOM 656 C CA . ASP A 1 86 ? 13.773 -13.323 -14.067 1.00 91.25 86 ASP A CA 1
ATOM 657 C C . ASP A 1 86 ? 15.216 -13.053 -14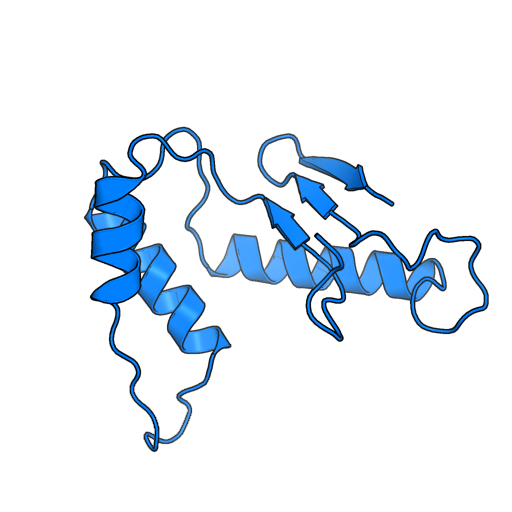.533 1.00 91.25 86 ASP A C 1
ATOM 659 O O . ASP A 1 86 ? 15.831 -13.907 -15.171 1.00 91.25 86 ASP A O 1
ATOM 663 N N . GLY A 1 87 ? 15.760 -11.873 -14.217 1.00 87.38 87 GLY A N 1
ATOM 664 C CA . GLY A 1 87 ? 17.133 -11.486 -14.542 1.00 87.38 87 GLY A CA 1
ATOM 665 C C . GLY A 1 87 ? 17.363 -11.064 -15.995 1.00 87.38 87 GLY A C 1
ATOM 666 O O . GLY A 1 87 ? 18.510 -10.816 -16.360 1.00 87.38 87 GLY A O 1
ATOM 667 N N . LYS A 1 88 ? 16.316 -10.965 -16.827 1.00 93.75 88 LYS A N 1
ATOM 668 C CA . LYS A 1 88 ? 16.456 -10.515 -18.226 1.00 93.75 88 LYS A CA 1
ATOM 669 C C . LYS A 1 88 ? 16.267 -9.003 -18.400 1.00 93.75 88 LYS A C 1
ATOM 671 O O . LYS A 1 88 ? 16.603 -8.472 -19.455 1.00 93.75 88 LYS A O 1
ATOM 676 N N . GLY A 1 89 ? 15.733 -8.309 -17.393 1.00 92.06 89 GLY A N 1
ATOM 677 C CA . GLY A 1 89 ? 15.583 -6.852 -17.369 1.00 92.06 89 GLY A CA 1
ATOM 678 C C . GLY A 1 89 ? 16.766 -6.129 -16.713 1.00 92.06 89 GLY A C 1
ATOM 679 O O . GLY A 1 89 ? 17.521 -6.717 -15.941 1.00 92.06 89 GLY A O 1
ATOM 680 N N . ASN A 1 90 ? 16.904 -4.826 -16.975 1.00 93.94 90 ASN A N 1
ATOM 681 C CA . ASN A 1 90 ? 17.930 -3.982 -16.354 1.00 93.94 90 ASN A CA 1
ATOM 682 C C . ASN A 1 90 ? 17.345 -3.196 -15.170 1.00 93.94 90 ASN A C 1
ATOM 684 O O . ASN A 1 90 ? 16.863 -2.075 -15.338 1.00 93.94 90 ASN A O 1
ATOM 688 N N . PHE A 1 91 ? 17.362 -3.797 -13.978 1.00 92.56 91 PHE A N 1
ATOM 689 C CA . PHE A 1 91 ? 16.816 -3.196 -12.761 1.00 92.56 91 PHE A CA 1
ATOM 690 C C . PHE A 1 91 ? 17.813 -3.195 -11.608 1.00 92.56 91 PHE A C 1
ATOM 692 O O . PHE A 1 91 ? 18.569 -4.142 -11.404 1.00 92.56 91 PHE A O 1
ATOM 699 N N . ASP A 1 92 ? 17.731 -2.153 -10.785 1.00 91.31 92 ASP A N 1
ATOM 700 C CA . ASP A 1 92 ? 18.396 -2.116 -9.488 1.00 91.31 92 ASP A CA 1
ATOM 701 C C . ASP A 1 92 ? 17.622 -2.998 -8.492 1.00 91.31 92 ASP A C 1
ATOM 703 O O . ASP A 1 92 ? 16.652 -2.565 -7.862 1.00 91.31 92 ASP A O 1
ATOM 707 N N . LEU A 1 93 ? 18.045 -4.259 -8.366 1.00 87.94 93 LEU A N 1
ATOM 708 C CA . LEU A 1 93 ? 17.430 -5.245 -7.469 1.00 87.94 93 LEU A CA 1
ATOM 709 C C . LEU A 1 93 ? 17.667 -4.941 -5.979 1.00 87.94 93 LEU A C 1
ATOM 711 O O . LEU A 1 93 ? 17.038 -5.564 -5.123 1.00 87.94 93 LEU A O 1
ATOM 715 N N . SER A 1 94 ? 18.523 -3.963 -5.647 1.00 88.31 94 SER A N 1
ATOM 716 C CA . SER A 1 94 ? 18.653 -3.465 -4.270 1.00 88.31 94 SER A CA 1
ATOM 717 C C . SER A 1 94 ? 17.464 -2.594 -3.848 1.00 88.31 94 SER A C 1
ATOM 719 O O . SER A 1 94 ? 17.245 -2.356 -2.655 1.00 88.31 94 SER A O 1
ATOM 721 N N . LYS A 1 95 ? 16.663 -2.138 -4.818 1.00 91.31 95 LYS A N 1
ATOM 722 C CA . LYS A 1 95 ? 15.474 -1.319 -4.605 1.00 91.31 95 LYS A CA 1
ATOM 723 C C . LYS A 1 95 ? 14.207 -2.139 -4.799 1.00 91.31 95 LYS A C 1
ATOM 725 O O . LYS A 1 95 ? 14.127 -3.040 -5.627 1.00 91.31 95 LYS A O 1
ATOM 730 N N . VAL A 1 96 ? 13.175 -1.795 -4.037 1.00 93.81 96 VAL A N 1
ATOM 731 C CA . VAL A 1 96 ? 11.844 -2.391 -4.191 1.00 93.81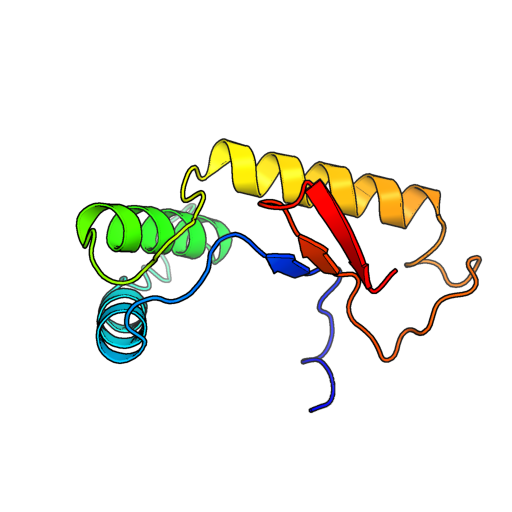 96 VAL A CA 1
ATOM 732 C C . VAL A 1 96 ? 11.042 -1.537 -5.163 1.00 93.81 96 VAL A C 1
ATOM 734 O O . VAL A 1 96 ? 10.834 -0.351 -4.891 1.00 93.81 96 VAL A O 1
ATOM 737 N N . ALA A 1 97 ? 10.563 -2.150 -6.247 1.00 96.56 97 ALA A N 1
ATOM 738 C CA . ALA A 1 97 ? 9.652 -1.520 -7.196 1.00 96.56 97 ALA A CA 1
ATOM 739 C C . ALA A 1 97 ? 8.451 -0.936 -6.441 1.00 96.56 97 ALA A C 1
ATOM 741 O O . ALA A 1 97 ? 7.791 -1.651 -5.683 1.00 96.56 97 ALA A O 1
ATOM 742 N N . THR A 1 98 ? 8.215 0.366 -6.566 1.00 98.06 98 THR A N 1
ATOM 743 C CA . THR A 1 98 ? 7.250 1.100 -5.743 1.00 98.06 98 THR A CA 1
ATOM 744 C C . THR A 1 98 ? 6.270 1.859 -6.623 1.00 98.06 98 THR A C 1
ATOM 746 O O . THR A 1 98 ? 6.662 2.778 -7.343 1.00 98.06 98 THR A O 1
ATOM 749 N N . TRP A 1 99 ? 4.989 1.524 -6.491 1.00 98.56 99 TRP A N 1
ATOM 750 C CA . TRP A 1 99 ? 3.876 2.229 -7.117 1.00 98.56 99 TRP A CA 1
ATOM 751 C C . TRP A 1 99 ? 3.171 3.128 -6.101 1.00 98.56 99 TRP A C 1
ATOM 753 O O . TRP A 1 99 ? 2.807 2.676 -5.011 1.00 98.56 99 TRP A O 1
ATOM 763 N N . ASP A 1 100 ? 2.960 4.392 -6.455 1.00 98.19 100 ASP A N 1
ATOM 764 C CA . ASP A 1 100 ? 2.094 5.303 -5.715 1.00 98.19 100 ASP A CA 1
ATOM 765 C C . ASP A 1 100 ? 0.686 5.262 -6.303 1.00 98.19 100 ASP A C 1
ATOM 767 O O . ASP A 1 100 ? 0.445 5.764 -7.402 1.00 98.19 100 ASP A O 1
ATOM 771 N N . MET A 1 101 ? -0.255 4.649 -5.577 1.00 97.00 101 MET A N 1
ATOM 772 C CA . MET A 1 101 ? -1.633 4.537 -6.056 1.00 97.00 101 MET A CA 1
ATOM 773 C C . MET A 1 101 ? -2.403 5.859 -5.957 1.00 97.00 101 MET A C 1
ATOM 775 O O . MET A 1 101 ? -3.393 6.029 -6.665 1.00 97.00 101 MET A O 1
ATOM 779 N N . LEU A 1 102 ? -1.967 6.782 -5.092 1.00 96.50 102 LEU A N 1
ATOM 780 C CA . LEU A 1 102 ? -2.610 8.084 -4.910 1.00 96.50 102 LEU A CA 1
ATOM 781 C C . LEU A 1 102 ? -2.275 9.001 -6.085 1.00 96.50 102 LE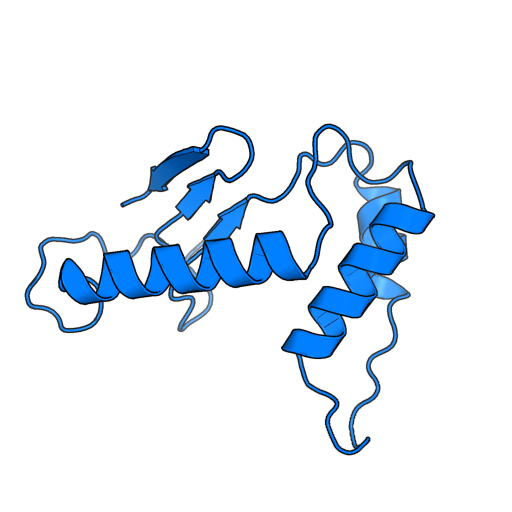U A C 1
ATOM 783 O O . LEU A 1 102 ? -3.153 9.668 -6.625 1.00 96.50 102 LEU A O 1
ATOM 787 N N . GLU A 1 103 ? -1.010 8.992 -6.501 1.00 97.06 103 GLU A N 1
ATOM 788 C CA . GLU A 1 103 ? -0.513 9.789 -7.628 1.00 97.06 103 GLU A CA 1
ATOM 789 C C . GLU A 1 103 ? -0.548 9.028 -8.964 1.00 97.06 103 GLU A C 1
ATOM 791 O O . GLU A 1 103 ? -0.245 9.603 -10.007 1.00 97.06 103 GLU A O 1
ATOM 796 N N . ARG A 1 104 ? -0.938 7.744 -8.941 1.00 96.44 104 ARG A N 1
ATOM 797 C CA . ARG A 1 104 ? -1.018 6.834 -10.098 1.00 96.44 104 ARG A CA 1
ATOM 798 C C . ARG A 1 104 ? 0.271 6.797 -10.916 1.00 96.44 104 ARG A C 1
ATOM 800 O O . ARG A 1 104 ? 0.242 6.853 -12.146 1.00 96.44 104 ARG A O 1
ATOM 807 N N . LYS A 1 105 ? 1.405 6.703 -10.226 1.00 97.56 105 LYS A N 1
ATOM 808 C CA . LYS A 1 105 ? 2.718 6.670 -10.870 1.00 97.56 105 LYS A CA 1
ATOM 809 C C . LYS A 1 105 ? 3.683 5.739 -10.167 1.00 97.56 105 LYS A C 1
ATOM 811 O O . LYS A 1 105 ? 3.601 5.489 -8.966 1.00 97.56 105 LYS A O 1
ATOM 816 N N . GLU A 1 1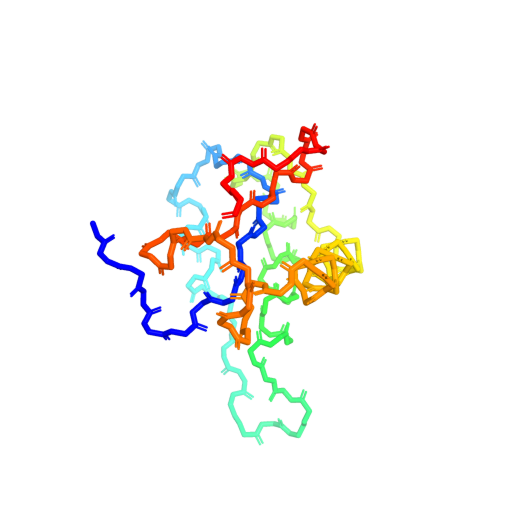06 ? 4.661 5.286 -10.928 1.00 97.94 106 GLU A N 1
ATOM 817 C CA . GLU A 1 106 ? 5.807 4.572 -10.400 1.00 97.94 106 GLU A CA 1
ATOM 818 C C . GLU A 1 106 ? 6.811 5.556 -9.790 1.00 97.94 106 GLU A C 1
ATOM 820 O O . GLU A 1 106 ? 7.192 6.540 -10.422 1.00 97.94 106 GLU A O 1
ATOM 825 N N . LEU A 1 107 ? 7.238 5.290 -8.555 1.00 97.69 107 LEU A N 1
ATOM 826 C CA . LEU A 1 107 ? 8.281 6.065 -7.874 1.00 97.69 107 LEU A CA 1
ATOM 827 C C . LEU A 1 107 ? 9.648 5.393 -7.970 1.00 97.69 107 LEU A C 1
ATOM 829 O O . LEU A 1 107 ? 10.676 6.065 -7.992 1.00 97.69 107 LEU A O 1
ATOM 833 N N . VAL A 1 108 ? 9.655 4.061 -7.974 1.00 96.38 108 VAL A N 1
ATOM 834 C CA . VAL A 1 108 ? 10.863 3.242 -8.063 1.00 96.38 108 VAL A CA 1
ATOM 835 C C . VAL A 1 108 ? 10.585 2.128 -9.068 1.00 96.38 108 VAL A C 1
ATOM 837 O O . VAL A 1 108 ? 9.695 1.322 -8.795 1.00 96.38 108 VAL A O 1
ATOM 840 N N . PRO A 1 109 ? 11.303 2.081 -10.201 1.00 91.69 109 PRO A N 1
ATOM 841 C CA . PRO A 1 109 ? 11.156 1.024 -11.195 1.00 91.69 109 PRO A CA 1
ATOM 842 C C . PRO A 1 109 ? 11.592 -0.345 -10.706 1.00 91.69 109 PRO A C 1
ATOM 844 O O . PRO A 1 109 ? 12.505 -0.433 -9.851 1.00 91.69 109 PRO A O 1
#

Foldseek 3Di:
DFDDPDQQAAEAFFAFQAQVLLVVLLVPQDDPPPDPPDDVLVSLLSSLVSVVVSVRGTDPGDSDSVVRVVVVVVVSVVCVVQVVPPPPHDADPSDHFYAYPSVRDTPGD

Nearest PDB structures (foldseek):
  8qzs-assembly1_9  TM=2.948E-01  e=5.129E+00  Homo sapiens
  6xf2-assembly2_D  TM=2.506E-01  e=5.864E+00  Homo sapiens

InterPro domains:
  IPR054208 Protein of unknown function DUF6914 [PF21858] (2-108)

Sequence (109 aa):
MAPTAMVLVRIIVGKVANATRLNSTLRSTPIKGGQPGWNCVVWVKDALEALEKNGRALGTSNTDWSTIRDTAMHYVEGKKAQHRFDGKGNFDLSKVATWDMLERKELVP

Radius of gyration: 15.46 Å; Cα contacts (8 Å, |Δi|>4): 134; chains: 1; bounding box: 32×34×36 Å

Organism: Sphaerulina musiva (strain SO2202) (NCBI:txid692275)

Mean predicted aligned error: 4.17 Å

Solvent-accessible surface area (backbone atoms only — not comparable to full-atom values): 6576 Å² total; per-residue (Å²): 131,80,70,69,91,84,63,77,65,44,72,44,48,60,43,81,63,25,68,68,52,39,52,55,48,54,72,66,46,75,83,62,80,92,42,88,92,60,50,73,70,54,44,53,44,54,36,31,53,49,45,58,74,62,68,58,20,52,51,72,62,61,60,54,55,66,62,53,50,52,52,51,52,54,51,52,53,53,40,53,77,56,22,65,82,76,74,79,35,96,68,64,79,82,50,59,25,25,37,31,65,86,79,70,41,75,80,34,109